Protein AF-Q2U3P1-F1 (afdb_monomer_lite)

Organism: Aspergillus oryzae (strain ATCC 42149 / RIB 40) (NCBI:txid510516)

Sequence (133 aa):
MEVVIKIRKGFIRVAVETGADIVPVVAFGENEIFDRVDVTSRSVLRIAARVWEWFVGHKVAFSIGRFNIFCPYRKPLNVVVGNPIPVTQQRWDPDEKYIDQLHQQYMRELERLWDSWKDTFGTDKSVKFEVVE

Radius of gyration: 18.71 Å; chains: 1; bounding box: 45×37×47 Å

InterPro domains:
  IPR007130 Diacylglycerol acyltransferase [PF03982] (3-130)

Foldseek 3Di:
DEDAQPPPLVVLVVCQQVQNWDKAKDKPCPPVFWDFDPCVPDPVSVVVQVVCCVVVVDGDTDTADPPRHPGTDPDDIDMDIGDTHGHHHDNDDDDPVSSVVVSVVSVVRNVVRCVVCVVPSPDPPPDDYHHDD

Secondary structure (DSSP, 8-state):
-EEE-TT--HHHHHHHHHTPPB--EEEETGGGTSEEP-TTT-HHHHHHHHHHHHHHSSPPPPEE-GGGSS---S---EEEE---B------SS--HHHHHHHHHHHHHHHHHHHHHHTTTTT--TT---EEE-

Structure (mmCIF, N/CA/C/O backbone):
data_AF-Q2U3P1-F1
#
_entry.id   AF-Q2U3P1-F1
#
loop_
_atom_site.group_PDB
_atom_site.id
_atom_site.type_symbol
_atom_site.label_atom_id
_atom_site.label_alt_id
_atom_site.label_comp_id
_atom_site.label_asym_id
_atom_site.label_entity_id
_atom_site.label_seq_id
_atom_site.pdbx_PDB_ins_code
_atom_site.Cartn_x
_atom_site.Cartn_y
_atom_site.Cartn_z
_atom_site.occupancy
_atom_site.B_iso_or_equiv
_atom_site.auth_seq_id
_atom_site.auth_comp_id
_atom_site.auth_asym_id
_atom_site.auth_atom_id
_atom_site.pdbx_PDB_model_num
ATOM 1 N N . MET A 1 1 ? 6.514 -9.058 -5.174 1.00 65.75 1 MET A N 1
ATOM 2 C CA . MET A 1 1 ? 5.856 -7.787 -4.828 1.00 65.75 1 MET A CA 1
ATOM 3 C C . MET A 1 1 ? 6.025 -7.621 -3.337 1.00 65.75 1 MET A C 1
ATOM 5 O O . MET A 1 1 ? 5.276 -8.191 -2.560 1.00 65.75 1 MET A O 1
ATOM 9 N N . GLU A 1 2 ? 7.062 -6.900 -2.943 1.00 68.31 2 GLU A N 1
ATOM 10 C CA . GLU A 1 2 ? 7.321 -6.624 -1.532 1.00 68.31 2 GLU A CA 1
ATOM 11 C C . GLU A 1 2 ? 6.574 -5.351 -1.147 1.00 68.31 2 GLU A C 1
ATOM 13 O O . GLU A 1 2 ? 6.729 -4.315 -1.799 1.00 68.31 2 GLU A O 1
ATOM 18 N N . VAL A 1 3 ? 5.739 -5.434 -0.113 1.00 74.38 3 VAL A N 1
ATOM 19 C CA . VAL A 1 3 ? 4.977 -4.292 0.392 1.00 74.38 3 VAL A CA 1
ATOM 20 C C . VAL A 1 3 ? 5.294 -4.119 1.869 1.00 74.38 3 VAL A C 1
ATOM 22 O O . VAL A 1 3 ? 5.014 -4.982 2.697 1.00 74.38 3 VAL A O 1
ATOM 25 N N . VAL A 1 4 ? 5.860 -2.964 2.211 1.00 77.56 4 VAL A N 1
ATOM 26 C CA . VAL A 1 4 ? 6.121 -2.588 3.604 1.00 77.56 4 VAL A CA 1
ATOM 27 C C . VAL A 1 4 ? 4.839 -2.016 4.194 1.00 77.56 4 VAL A C 1
ATOM 29 O O . VAL A 1 4 ? 4.590 -0.811 4.107 1.00 77.56 4 VAL A O 1
ATOM 32 N N . ILE A 1 5 ? 4.006 -2.884 4.761 1.00 82.81 5 ILE A N 1
ATOM 33 C CA . ILE A 1 5 ? 2.768 -2.470 5.429 1.00 82.81 5 ILE A CA 1
ATOM 34 C C . ILE A 1 5 ? 2.731 -2.830 6.909 1.00 82.81 5 ILE A C 1
ATOM 36 O O . ILE A 1 5 ? 2.129 -2.096 7.682 1.00 82.81 5 ILE A O 1
ATOM 40 N N . LYS A 1 6 ? 3.462 -3.863 7.342 1.00 81.94 6 LYS A N 1
ATOM 41 C CA . LYS A 1 6 ? 3.413 -4.380 8.717 1.00 81.94 6 LYS A CA 1
ATOM 42 C C . LYS A 1 6 ? 3.649 -3.300 9.783 1.00 81.94 6 LYS A C 1
ATOM 44 O O . LYS A 1 6 ? 2.954 -3.269 10.797 1.00 81.94 6 LYS A O 1
ATOM 49 N N . ILE A 1 7 ? 4.601 -2.401 9.527 1.00 82.62 7 ILE A N 1
ATOM 50 C CA . ILE A 1 7 ? 4.955 -1.286 10.420 1.00 82.62 7 ILE A CA 1
ATOM 51 C C . ILE A 1 7 ? 4.166 0.002 10.157 1.00 82.62 7 ILE A C 1
ATOM 53 O O . ILE A 1 7 ? 4.169 0.910 10.987 1.00 82.62 7 ILE A O 1
ATOM 57 N N . ARG A 1 8 ? 3.501 0.132 9.003 1.00 86.12 8 ARG A N 1
ATOM 58 C CA . ARG A 1 8 ? 2.939 1.408 8.536 1.00 86.12 8 ARG A CA 1
ATOM 59 C C . ARG A 1 8 ? 1.462 1.532 8.894 1.00 86.12 8 ARG A C 1
ATOM 61 O O . ARG A 1 8 ? 0.602 1.455 8.029 1.00 86.12 8 ARG A O 1
ATOM 68 N N . LYS A 1 9 ? 1.166 1.827 10.159 1.00 90.06 9 LYS A N 1
ATOM 69 C CA . LYS A 1 9 ? -0.218 1.971 10.663 1.00 90.06 9 LYS A CA 1
ATOM 70 C C . LYS A 1 9 ? -0.806 3.385 10.538 1.00 90.06 9 LYS A C 1
ATOM 72 O O . LYS A 1 9 ? -1.976 3.601 10.837 1.00 90.06 9 LYS A O 1
ATOM 77 N N . GLY A 1 10 ? -0.018 4.360 10.077 1.00 91.12 10 GLY A N 1
ATOM 78 C CA . GLY A 1 10 ? -0.417 5.774 10.052 1.00 91.12 10 GLY A CA 1
ATOM 79 C C . GLY A 1 10 ? -1.680 6.062 9.233 1.00 91.12 10 GLY A C 1
ATOM 80 O O . GLY A 1 10 ? -2.501 6.871 9.649 1.00 91.12 10 GLY A O 1
ATOM 81 N N . PHE A 1 11 ? -1.885 5.365 8.111 1.00 92.06 11 PHE A N 1
ATOM 82 C CA . PHE A 1 11 ? -3.094 5.549 7.297 1.00 92.06 11 PHE A CA 1
ATOM 83 C C . PHE A 1 11 ? -4.364 5.080 8.023 1.00 92.06 11 PHE A C 1
ATOM 85 O O . PHE A 1 11 ? -5.414 5.697 7.877 1.00 92.06 11 PHE A O 1
ATOM 92 N N . ILE A 1 12 ? -4.257 4.036 8.850 1.00 93.88 12 ILE A N 1
ATOM 93 C CA . ILE A 1 12 ? -5.369 3.540 9.670 1.00 93.88 12 ILE A CA 1
ATOM 94 C C . ILE A 1 12 ? -5.654 4.503 10.802 1.00 93.88 12 ILE A C 1
ATOM 96 O O . ILE A 1 12 ? -6.811 4.801 11.061 1.00 93.88 12 ILE A O 1
ATOM 100 N N . ARG A 1 13 ? -4.612 5.050 11.431 1.00 93.00 13 ARG A N 1
ATOM 101 C CA . ARG A 1 13 ? -4.785 6.092 12.443 1.00 93.00 13 ARG A CA 1
ATOM 102 C C . ARG A 1 13 ? -5.562 7.287 11.885 1.00 93.00 13 ARG A C 1
ATOM 104 O O . ARG A 1 13 ? -6.541 7.705 12.492 1.00 93.00 13 ARG A O 1
ATOM 111 N N . VAL A 1 14 ? -5.197 7.765 10.694 1.00 94.06 14 VAL A N 1
ATOM 112 C CA . VAL A 1 14 ? -5.930 8.848 10.016 1.00 94.06 14 VAL A CA 1
ATOM 113 C C . VAL A 1 14 ? -7.373 8.436 9.709 1.00 94.06 14 VAL A C 1
ATOM 115 O O . VAL A 1 14 ? -8.293 9.225 9.919 1.00 94.06 14 VAL A O 1
ATOM 118 N N . ALA A 1 15 ? -7.600 7.205 9.249 1.00 94.19 15 ALA A N 1
ATOM 119 C CA . ALA A 1 15 ? -8.944 6.687 8.997 1.00 94.19 15 ALA A CA 1
ATOM 120 C C . ALA A 1 15 ? -9.801 6.645 10.277 1.00 94.19 15 ALA A C 1
ATOM 122 O O . ALA A 1 15 ? -10.951 7.070 10.253 1.00 94.19 15 ALA A O 1
ATOM 123 N N . VAL A 1 16 ? -9.232 6.227 11.412 1.00 95.06 16 VAL A N 1
ATOM 124 C CA . VAL A 1 16 ? -9.903 6.202 12.724 1.00 95.06 16 VAL A CA 1
ATOM 125 C C . VAL A 1 16 ? -10.199 7.614 13.236 1.00 95.06 16 VAL A C 1
ATOM 127 O O . VAL A 1 16 ? -11.299 7.871 13.722 1.00 95.06 16 VAL A O 1
ATOM 130 N N . GLU A 1 17 ? -9.268 8.555 13.085 1.00 93.19 17 GLU A N 1
ATOM 131 C CA . GLU A 1 17 ? -9.469 9.955 13.488 1.00 93.19 17 GLU A CA 1
ATOM 132 C C . GLU A 1 17 ? -10.577 10.632 12.655 1.00 93.19 17 GLU A C 1
ATOM 134 O O . GLU A 1 17 ? -11.413 11.386 13.174 1.00 93.19 17 GLU A O 1
ATOM 139 N N . THR A 1 18 ? -10.627 10.329 11.356 1.00 93.00 18 THR A N 1
ATOM 140 C CA . THR A 1 18 ? -11.575 10.932 10.405 1.00 93.00 18 THR A CA 1
ATOM 141 C C . THR A 1 18 ? -12.914 10.199 10.309 1.00 93.00 18 THR A C 1
ATOM 143 O O . THR A 1 18 ? -13.913 10.836 9.978 1.00 93.00 18 THR A O 1
ATOM 146 N N . GLY A 1 19 ? -12.965 8.909 10.649 1.00 92.81 19 GLY A N 1
ATOM 147 C CA . GLY A 1 19 ? -14.128 8.039 10.447 1.00 92.81 19 GLY A CA 1
ATOM 148 C C . GLY A 1 19 ? -14.285 7.538 9.007 1.00 92.81 19 GLY A C 1
ATOM 149 O O . GLY A 1 19 ? -15.402 7.249 8.591 1.00 92.81 19 GLY A O 1
ATOM 150 N N . ALA A 1 20 ? -13.203 7.503 8.226 1.00 94.50 20 ALA A N 1
ATOM 151 C CA . ALA A 1 20 ? -13.235 7.032 6.845 1.00 94.50 20 ALA A CA 1
ATOM 152 C C . ALA A 1 20 ? -13.083 5.506 6.772 1.00 94.50 20 ALA A C 1
ATOM 154 O O . ALA A 1 20 ? -12.191 4.937 7.401 1.00 94.50 20 ALA A O 1
ATOM 155 N N . ASP A 1 21 ? -13.907 4.855 5.950 1.00 95.88 21 ASP A N 1
ATOM 156 C CA . ASP A 1 21 ? -13.796 3.417 5.702 1.00 95.88 21 ASP A CA 1
ATOM 157 C C . ASP A 1 21 ? -12.514 3.084 4.929 1.00 95.88 21 ASP A C 1
ATOM 159 O O . ASP A 1 21 ? -12.105 3.796 4.006 1.00 95.88 21 ASP A O 1
ATOM 163 N N . ILE A 1 22 ? -11.881 1.967 5.286 1.00 95.19 22 ILE A N 1
ATOM 164 C CA . ILE A 1 22 ? -10.624 1.530 4.673 1.00 95.19 22 ILE A CA 1
ATOM 165 C C . ILE A 1 22 ? -10.937 0.491 3.601 1.00 95.19 22 ILE A C 1
ATOM 167 O O . ILE A 1 22 ? -11.585 -0.513 3.879 1.00 95.19 22 ILE A O 1
ATOM 171 N N . VAL A 1 23 ? -10.435 0.681 2.381 1.00 95.88 23 VAL A N 1
ATOM 172 C CA . VAL A 1 23 ? -10.657 -0.261 1.275 1.00 95.88 23 VAL A CA 1
ATOM 173 C C . VAL A 1 23 ? -9.330 -0.917 0.873 1.00 95.88 23 VAL A C 1
ATOM 175 O O . VAL A 1 23 ? -8.411 -0.202 0.469 1.00 95.88 23 VAL A O 1
ATOM 178 N N . PRO A 1 24 ? -9.193 -2.253 0.966 1.00 93.75 24 PRO A N 1
ATOM 179 C CA . PRO A 1 24 ? -8.011 -2.963 0.493 1.00 93.75 24 PRO A CA 1
ATOM 180 C C . PRO A 1 24 ? -8.002 -3.015 -1.037 1.00 93.75 24 PRO A C 1
ATOM 182 O O . PRO A 1 24 ? -9.002 -3.364 -1.668 1.00 93.75 24 PRO A O 1
ATOM 185 N N . VAL A 1 25 ? -6.865 -2.665 -1.638 1.00 92.75 25 VAL A N 1
ATOM 186 C CA . VAL A 1 25 ? -6.689 -2.608 -3.096 1.00 92.75 25 VAL A CA 1
ATOM 187 C C . VAL A 1 25 ? -5.365 -3.258 -3.479 1.00 92.75 25 VAL A C 1
ATOM 189 O O . VAL A 1 25 ? -4.329 -2.964 -2.884 1.00 92.75 25 VAL A O 1
ATOM 192 N N . VAL A 1 26 ? -5.396 -4.118 -4.496 1.00 90.56 26 VAL A N 1
ATOM 193 C CA . VAL A 1 26 ? -4.209 -4.766 -5.070 1.00 90.56 26 VAL A CA 1
ATOM 194 C C . VAL A 1 26 ?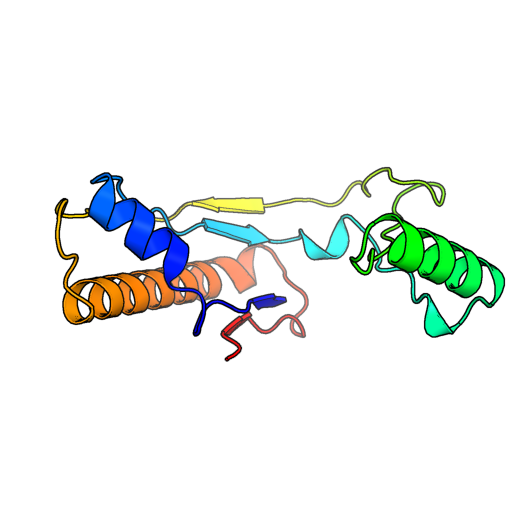 -4.118 -4.415 -6.549 1.00 90.56 26 VAL A C 1
ATOM 196 O O . VAL A 1 26 ? -5.072 -4.617 -7.298 1.00 90.56 26 VAL A O 1
ATOM 199 N N . ALA A 1 27 ? -2.963 -3.912 -6.981 1.00 89.12 27 ALA A N 1
ATOM 200 C CA . ALA A 1 27 ? -2.679 -3.625 -8.381 1.00 89.12 27 ALA A CA 1
ATOM 201 C C . ALA A 1 27 ? -1.679 -4.648 -8.946 1.00 89.12 27 ALA A C 1
ATOM 203 O O . ALA A 1 27 ? -0.500 -4.655 -8.595 1.00 89.12 27 ALA A O 1
ATOM 204 N N . PHE A 1 28 ? -2.147 -5.515 -9.840 1.00 87.62 28 PHE A N 1
ATOM 205 C CA . PHE A 1 28 ? -1.323 -6.494 -10.546 1.00 87.62 28 PHE A CA 1
ATOM 206 C C . PHE A 1 28 ? -0.725 -5.874 -11.813 1.00 87.62 28 PHE A C 1
ATOM 208 O O . PHE A 1 28 ? -1.434 -5.233 -12.590 1.00 87.62 28 PHE A O 1
ATOM 215 N N . GLY A 1 29 ? 0.574 -6.093 -12.035 1.00 82.38 29 GLY A N 1
ATOM 216 C CA . GLY A 1 29 ? 1.310 -5.570 -13.195 1.00 82.38 29 GLY A CA 1
ATOM 217 C C . GLY A 1 29 ? 1.991 -4.215 -12.972 1.00 82.38 29 GLY A C 1
ATOM 218 O O . GLY A 1 29 ? 2.705 -3.753 -13.857 1.00 82.38 29 GLY A O 1
ATOM 219 N N . GLU A 1 30 ? 1.851 -3.593 -11.792 1.00 83.50 30 GLU A N 1
ATOM 220 C CA . GLU A 1 30 ? 2.475 -2.291 -11.479 1.00 83.50 30 GLU A CA 1
ATOM 221 C C . GLU A 1 30 ? 4.000 -2.307 -11.687 1.00 83.50 30 GLU A C 1
ATOM 223 O O . GLU A 1 30 ? 4.564 -1.401 -12.302 1.00 83.50 30 GLU A O 1
ATOM 228 N N . ASN A 1 31 ? 4.663 -3.382 -11.250 1.00 82.06 31 ASN A N 1
ATOM 229 C CA . ASN A 1 31 ? 6.114 -3.544 -11.372 1.00 82.06 31 ASN A CA 1
ATOM 230 C C . ASN A 1 31 ? 6.607 -3.648 -12.826 1.00 82.06 31 ASN A C 1
ATOM 232 O O . ASN A 1 31 ? 7.795 -3.478 -13.065 1.00 82.06 31 ASN A O 1
ATOM 236 N N . GLU A 1 32 ? 5.727 -3.932 -13.791 1.00 82.44 32 GLU A N 1
ATOM 237 C CA . GLU A 1 32 ? 6.088 -4.052 -15.210 1.00 82.44 32 GLU A CA 1
ATOM 238 C C . GLU A 1 32 ? 5.931 -2.733 -15.982 1.00 82.44 32 GLU A C 1
ATOM 240 O O . GLU A 1 32 ? 6.297 -2.646 -17.156 1.00 82.44 32 GLU A O 1
ATOM 245 N N . ILE A 1 33 ? 5.355 -1.700 -15.357 1.00 86.75 33 ILE A N 1
ATOM 246 C CA . ILE A 1 33 ? 5.083 -0.414 -16.013 1.00 86.75 33 ILE A CA 1
ATOM 247 C C . ILE A 1 33 ? 6.375 0.384 -16.219 1.00 86.75 33 ILE A C 1
ATOM 249 O O . ILE A 1 33 ? 6.508 1.085 -17.229 1.00 86.75 33 ILE A O 1
ATOM 253 N N . PHE A 1 34 ? 7.319 0.259 -15.286 1.00 85.12 34 PHE A N 1
ATOM 254 C CA . PHE A 1 34 ? 8.607 0.939 -15.315 1.00 85.12 34 PHE A CA 1
ATOM 255 C C . PHE A 1 34 ? 9.733 0.038 -14.817 1.00 85.12 34 PHE A C 1
ATOM 257 O O . PHE A 1 34 ? 9.595 -0.640 -13.801 1.00 85.12 34 PHE A O 1
ATOM 264 N N . ASP A 1 35 ? 10.889 0.142 -15.462 1.00 81.81 35 ASP A N 1
ATOM 265 C CA . ASP A 1 35 ? 12.117 -0.484 -14.999 1.00 81.81 35 ASP A CA 1
ATOM 266 C C . ASP A 1 35 ? 12.830 0.444 -14.015 1.00 81.81 35 ASP A C 1
ATOM 268 O O . ASP A 1 35 ? 13.022 1.640 -14.271 1.00 81.81 35 ASP A O 1
ATOM 272 N N . ARG A 1 36 ? 13.271 -0.112 -12.884 1.00 76.44 36 ARG A N 1
ATOM 273 C CA . ARG A 1 36 ? 14.155 0.603 -11.962 1.00 76.44 36 ARG A CA 1
ATOM 274 C C . ARG A 1 36 ? 15.535 0.736 -12.591 1.00 76.44 36 ARG A C 1
ATOM 276 O O . ARG A 1 36 ? 16.174 -0.257 -12.932 1.00 76.44 36 ARG A O 1
ATOM 283 N N . VAL A 1 37 ? 16.017 1.967 -12.714 1.00 72.75 37 VAL A N 1
ATOM 284 C CA . VAL A 1 37 ? 17.370 2.226 -13.202 1.00 72.75 37 VAL A CA 1
ATOM 285 C C . VAL A 1 37 ? 18.345 1.979 -12.069 1.00 72.75 37 VAL A C 1
ATOM 287 O O . VAL A 1 37 ? 18.327 2.684 -11.059 1.00 72.75 37 VAL A O 1
ATOM 290 N N . ASP A 1 38 ? 19.239 1.014 -12.253 1.00 66.00 38 ASP A N 1
ATOM 291 C CA . ASP A 1 38 ? 20.303 0.783 -11.290 1.00 66.00 38 ASP A CA 1
ATOM 292 C C . ASP A 1 38 ? 21.364 1.893 -11.391 1.00 66.00 38 ASP A C 1
ATOM 294 O O . ASP A 1 38 ? 22.279 1.877 -12.226 1.00 66.00 38 ASP A O 1
ATOM 298 N N . VAL A 1 39 ? 21.218 2.891 -10.517 1.00 60.69 39 VAL A N 1
ATOM 299 C CA . VAL A 1 39 ? 22.116 4.049 -10.377 1.00 60.69 39 VAL A CA 1
ATOM 300 C C . VAL A 1 39 ? 23.543 3.604 -10.021 1.00 60.69 39 VAL A C 1
ATOM 302 O O . VAL A 1 39 ? 24.511 4.329 -10.265 1.00 60.69 39 VAL A O 1
ATOM 305 N N . THR A 1 40 ? 23.709 2.383 -9.504 1.00 56.03 40 THR A N 1
ATOM 306 C CA . THR A 1 40 ? 24.997 1.841 -9.060 1.00 56.03 40 THR A CA 1
ATOM 307 C C . THR A 1 40 ? 25.939 1.499 -10.214 1.00 56.03 40 THR A C 1
ATOM 309 O O . THR A 1 40 ? 27.148 1.426 -10.004 1.00 56.03 40 THR A O 1
ATOM 312 N N . SER A 1 41 ? 25.431 1.341 -11.437 1.00 57.53 41 SER A N 1
ATOM 313 C CA . SER A 1 41 ? 26.229 0.936 -12.606 1.00 57.53 41 SER A CA 1
ATOM 314 C C . SER A 1 41 ? 26.746 2.114 -13.448 1.00 57.53 41 SER A C 1
ATOM 316 O O . SER A 1 41 ? 27.751 1.985 -14.145 1.00 57.53 41 SER A O 1
ATOM 318 N N . ARG A 1 42 ? 26.102 3.290 -13.377 1.00 62.97 42 ARG A N 1
AT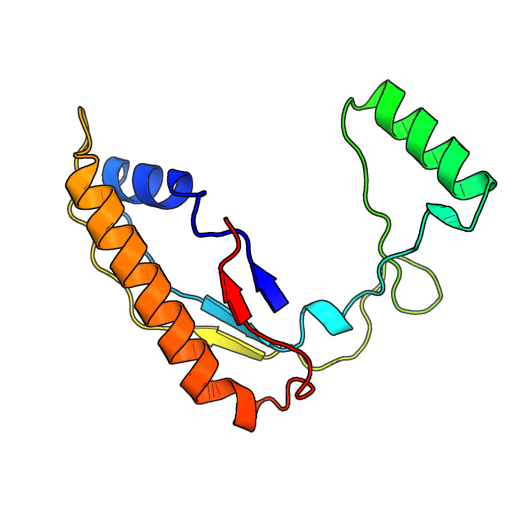OM 319 C CA . ARG A 1 42 ? 26.389 4.437 -14.259 1.00 62.97 42 ARG A CA 1
ATOM 320 C C . ARG A 1 42 ? 26.903 5.641 -13.475 1.00 62.97 42 ARG A C 1
ATOM 322 O O . ARG A 1 42 ? 26.144 6.329 -12.795 1.00 62.97 42 ARG A O 1
ATOM 329 N N . SER A 1 43 ? 28.192 5.949 -13.628 1.00 65.19 43 SER A N 1
ATOM 330 C CA . SER A 1 43 ? 28.869 7.033 -12.897 1.00 65.19 43 SER A CA 1
ATOM 331 C C . SER A 1 43 ? 28.200 8.404 -13.051 1.00 65.19 43 SER A C 1
ATOM 333 O O . SER A 1 43 ? 28.095 9.132 -12.070 1.00 65.19 43 SER A O 1
ATOM 335 N N . VAL A 1 44 ? 27.672 8.737 -14.233 1.00 70.94 44 VAL A N 1
ATOM 336 C CA . VAL A 1 44 ? 26.998 10.028 -14.483 1.00 70.94 44 VAL A CA 1
ATOM 337 C C . VAL A 1 44 ? 25.657 10.164 -13.752 1.00 70.94 44 VAL A C 1
ATOM 339 O O . VAL A 1 44 ? 25.385 11.205 -13.159 1.00 70.94 44 VAL A O 1
ATOM 342 N N . LEU A 1 45 ? 24.847 9.098 -13.713 1.00 71.44 45 LEU A N 1
ATOM 343 C CA . LEU A 1 45 ? 23.564 9.098 -13.000 1.00 71.44 45 LEU A CA 1
ATOM 344 C C . LEU A 1 45 ? 23.771 9.141 -11.488 1.00 71.44 45 LEU A C 1
ATOM 346 O O . LEU A 1 45 ? 22.999 9.778 -10.781 1.00 71.44 45 LEU A O 1
ATOM 350 N N . ARG A 1 46 ? 24.851 8.529 -10.993 1.00 70.38 46 ARG A N 1
ATOM 351 C CA . ARG A 1 46 ? 25.229 8.590 -9.578 1.00 70.38 46 ARG A CA 1
ATOM 352 C C . ARG A 1 46 ? 25.596 10.005 -9.132 1.00 70.38 46 ARG A C 1
ATOM 354 O O . ARG A 1 46 ? 25.226 10.409 -8.034 1.00 70.38 46 ARG A O 1
ATOM 361 N N . ILE A 1 47 ? 26.314 10.754 -9.973 1.00 76.00 47 ILE A N 1
ATOM 362 C CA . ILE A 1 47 ? 26.664 12.157 -9.702 1.00 76.00 47 ILE A CA 1
ATOM 363 C C . ILE A 1 47 ? 25.394 13.015 -9.706 1.00 76.00 47 ILE A C 1
ATOM 365 O O . ILE A 1 47 ? 25.171 13.755 -8.754 1.00 76.00 47 ILE A O 1
ATOM 369 N N . ALA A 1 48 ? 24.526 12.860 -10.711 1.00 75.31 48 ALA A N 1
ATOM 370 C CA . ALA A 1 48 ? 23.255 13.583 -10.779 1.00 75.31 48 ALA A CA 1
ATOM 371 C C . ALA A 1 48 ? 22.340 13.280 -9.576 1.00 75.31 48 ALA A C 1
ATOM 373 O O . ALA A 1 48 ? 21.801 14.202 -8.968 1.00 75.31 48 ALA A O 1
ATOM 374 N N . ALA A 1 49 ? 22.231 12.007 -9.179 1.00 74.81 49 ALA A N 1
ATOM 375 C CA . ALA A 1 49 ? 21.478 11.587 -8.000 1.00 74.81 49 ALA A CA 1
ATOM 376 C C . ALA A 1 49 ? 22.033 12.207 -6.708 1.00 74.81 49 ALA A C 1
ATOM 378 O O . ALA A 1 49 ? 21.256 12.675 -5.885 1.00 74.81 49 ALA A O 1
ATOM 379 N N . ARG A 1 50 ? 23.365 12.266 -6.548 1.00 75.44 50 ARG A N 1
ATOM 380 C CA . ARG A 1 50 ? 24.015 12.908 -5.391 1.00 75.44 50 ARG A CA 1
ATOM 381 C C . ARG A 1 50 ? 23.778 14.411 -5.336 1.00 75.44 50 ARG A C 1
ATOM 383 O O . ARG A 1 50 ? 23.554 14.941 -4.256 1.00 75.44 50 ARG A O 1
ATOM 390 N N . VAL A 1 51 ? 23.842 15.094 -6.477 1.00 82.19 51 VAL A N 1
ATOM 391 C CA . VAL A 1 51 ? 23.558 16.536 -6.547 1.00 82.19 51 VAL A CA 1
ATOM 392 C C . VAL A 1 51 ? 22.099 16.799 -6.178 1.00 82.19 51 VAL A C 1
ATOM 394 O O . VAL A 1 51 ? 21.825 17.703 -5.394 1.00 82.19 51 VAL A O 1
ATOM 397 N N . TRP A 1 52 ? 21.172 15.978 -6.678 1.00 79.00 52 TRP A N 1
ATOM 398 C CA . TRP A 1 52 ? 19.761 16.066 -6.309 1.00 79.00 52 TRP A CA 1
ATOM 399 C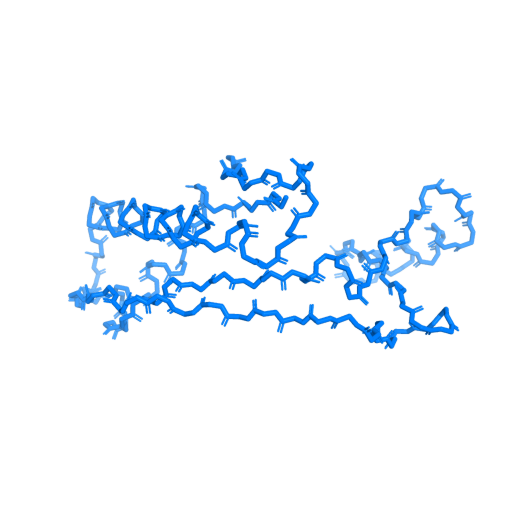 C . TRP A 1 52 ? 19.528 15.783 -4.821 1.00 79.00 52 TRP A C 1
ATOM 401 O O . TRP A 1 52 ? 18.841 16.549 -4.155 1.00 79.00 52 TRP A O 1
ATOM 411 N N . GLU A 1 53 ? 20.123 14.716 -4.284 1.00 81.81 53 GLU A N 1
ATOM 412 C CA . GLU A 1 53 ? 20.034 14.365 -2.863 1.00 81.81 53 GLU A CA 1
ATOM 413 C C . GLU A 1 53 ? 20.583 15.489 -1.977 1.00 81.81 53 GLU A C 1
ATOM 415 O O . GLU A 1 53 ? 19.978 15.807 -0.961 1.00 81.81 53 GLU A O 1
ATOM 420 N N . TRP A 1 54 ? 21.674 16.144 -2.382 1.00 80.69 54 TRP A N 1
ATOM 421 C CA . TRP A 1 54 ? 22.223 17.292 -1.659 1.00 80.69 54 TRP A CA 1
ATOM 422 C C . TRP A 1 54 ? 21.287 18.510 -1.679 1.00 80.69 54 TRP A C 1
ATOM 424 O O . TRP A 1 54 ? 21.144 19.181 -0.661 1.00 80.69 54 TRP A O 1
ATOM 434 N N . PHE A 1 55 ? 20.618 18.776 -2.805 1.00 83.44 55 PHE A N 1
ATOM 435 C CA . PHE A 1 55 ? 19.677 19.896 -2.929 1.00 83.44 55 PHE A CA 1
ATOM 436 C C . PHE A 1 55 ? 18.324 19.648 -2.245 1.00 83.44 55 PHE A C 1
ATOM 438 O O . PHE A 1 55 ? 17.763 20.562 -1.649 1.00 83.44 55 PHE A O 1
ATOM 445 N N . VAL A 1 56 ? 17.777 18.436 -2.360 1.00 82.25 56 VAL A N 1
ATOM 446 C CA . VAL A 1 56 ? 16.402 18.094 -1.943 1.00 82.25 56 VAL A CA 1
ATOM 447 C C . VAL A 1 56 ? 16.369 17.350 -0.601 1.00 82.25 56 VAL A C 1
ATOM 449 O O . VAL A 1 56 ? 15.326 17.258 0.042 1.00 82.25 56 VAL A O 1
ATOM 452 N N . GLY A 1 57 ? 17.501 16.810 -0.152 1.00 78.56 57 GLY A N 1
ATOM 453 C CA . GLY A 1 57 ? 17.615 16.051 1.096 1.00 78.56 57 GLY A CA 1
ATOM 454 C C . GLY A 1 57 ? 17.014 14.642 1.041 1.00 78.56 57 GLY A C 1
ATOM 455 O O . GLY A 1 57 ? 16.927 13.986 2.073 1.00 78.56 57 GLY A O 1
ATOM 456 N N . HIS A 1 58 ? 16.580 14.171 -0.134 1.00 73.31 58 HIS A N 1
ATOM 457 C CA . HIS A 1 58 ? 15.990 12.843 -0.331 1.00 73.31 58 HIS A CA 1
ATOM 458 C C . HIS A 1 58 ? 16.579 12.131 -1.553 1.00 73.31 58 HIS A C 1
ATOM 460 O O . HIS A 1 58 ? 16.811 12.735 -2.603 1.00 73.31 58 HIS A O 1
ATOM 466 N N . LYS A 1 59 ? 16.765 10.812 -1.427 1.00 68.12 59 LYS A N 1
ATOM 467 C CA . LYS A 1 59 ? 17.195 9.939 -2.526 1.00 68.12 59 LYS A CA 1
ATOM 468 C C . LYS A 1 59 ? 16.066 9.759 -3.533 1.00 68.12 59 LYS A C 1
ATOM 470 O O . LYS A 1 59 ? 14.972 9.336 -3.169 1.00 68.12 59 LYS A O 1
ATOM 475 N N . VAL A 1 60 ? 16.355 10.015 -4.806 1.00 67.44 60 VAL A N 1
ATOM 476 C CA . VAL A 1 60 ? 15.428 9.743 -5.910 1.00 67.44 60 VAL A CA 1
ATOM 477 C C . VAL A 1 60 ? 15.781 8.417 -6.563 1.00 67.44 60 VAL A C 1
ATOM 479 O O . VAL A 1 60 ? 16.913 8.202 -6.997 1.00 67.44 60 VAL A O 1
ATOM 482 N N . ALA A 1 61 ? 14.791 7.532 -6.645 1.00 68.94 61 ALA A N 1
ATOM 483 C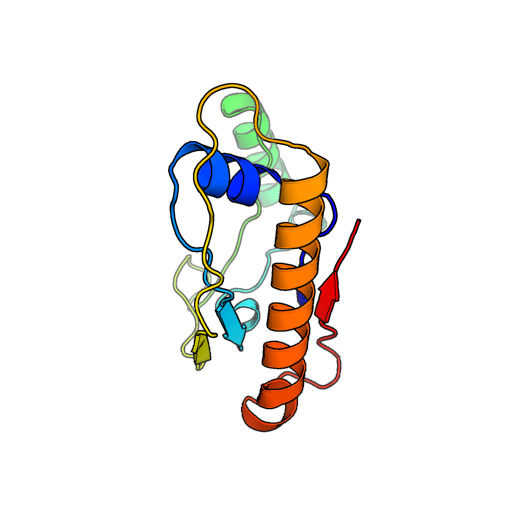 CA . ALA A 1 61 ? 14.853 6.370 -7.513 1.00 68.94 61 ALA A CA 1
ATOM 484 C C . ALA A 1 61 ? 14.482 6.806 -8.935 1.00 68.94 61 ALA A C 1
ATOM 486 O O . ALA A 1 61 ? 13.402 7.351 -9.160 1.00 68.94 61 ALA A O 1
ATOM 487 N N . PHE A 1 62 ? 15.382 6.578 -9.888 1.00 71.19 62 PHE A N 1
ATOM 488 C CA . PHE A 1 62 ? 15.097 6.818 -11.297 1.00 71.19 62 PHE A CA 1
ATOM 489 C C . PHE A 1 62 ? 14.418 5.585 -11.883 1.00 71.19 62 PHE A C 1
ATOM 491 O O . PHE A 1 62 ? 14.945 4.476 -11.793 1.00 71.19 62 PHE A O 1
ATOM 498 N N . SER A 1 63 ? 13.265 5.797 -12.504 1.00 78.75 63 SER A N 1
ATOM 499 C CA . SER A 1 63 ? 12.521 4.764 -13.215 1.00 78.75 63 SER A CA 1
ATOM 500 C C . SER A 1 63 ? 12.415 5.161 -14.681 1.00 78.75 63 SER A C 1
ATOM 502 O O . SER A 1 63 ? 12.147 6.321 -14.997 1.00 78.75 63 SER A O 1
ATOM 504 N N . ILE A 1 64 ? 12.659 4.216 -15.579 1.00 82.31 64 ILE A N 1
ATOM 505 C CA . ILE A 1 64 ? 12.594 4.417 -17.026 1.00 82.31 64 ILE A CA 1
ATOM 506 C C . ILE A 1 64 ? 11.525 3.489 -17.594 1.00 82.31 64 ILE A C 1
ATOM 508 O O . ILE A 1 64 ? 11.327 2.386 -17.098 1.00 82.31 64 ILE A O 1
ATOM 512 N N . GLY A 1 65 ? 10.822 3.937 -18.631 1.00 83.38 65 GLY A N 1
ATOM 513 C CA . GLY A 1 65 ? 9.937 3.069 -19.397 1.00 83.38 65 GLY A CA 1
ATOM 514 C C . GLY A 1 65 ? 10.221 3.165 -20.892 1.00 83.38 65 GLY A C 1
ATOM 515 O O . GLY A 1 65 ? 11.365 3.091 -21.347 1.00 83.38 65 GLY A O 1
ATOM 516 N N . ARG A 1 66 ? 9.173 3.343 -21.695 1.00 83.12 66 ARG A N 1
ATOM 517 C CA . ARG A 1 66 ? 9.276 3.396 -23.153 1.00 83.12 66 ARG A CA 1
ATOM 518 C C . ARG A 1 66 ? 10.249 4.494 -23.611 1.00 83.12 66 ARG A C 1
ATOM 520 O O . ARG A 1 66 ? 10.226 5.605 -23.097 1.00 83.12 66 ARG A O 1
ATOM 527 N N . PHE A 1 67 ? 11.052 4.185 -24.634 1.00 81.12 67 PHE A N 1
ATOM 528 C CA . PHE A 1 67 ? 12.013 5.096 -25.280 1.00 81.12 67 PHE A CA 1
ATOM 529 C C . PHE A 1 67 ? 13.105 5.663 -24.357 1.00 81.12 67 PHE A C 1
ATOM 531 O O . PHE A 1 67 ? 13.676 6.704 -24.666 1.00 81.12 67 PHE A O 1
ATOM 538 N N . ASN A 1 68 ? 13.419 5.000 -23.241 1.00 77.69 68 ASN A N 1
ATOM 539 C CA . ASN A 1 68 ? 14.354 5.508 -22.231 1.00 77.69 68 ASN A CA 1
ATOM 540 C C . ASN A 1 68 ? 13.932 6.837 -21.568 1.00 77.69 68 ASN A C 1
ATOM 542 O O . ASN A 1 68 ? 14.770 7.549 -21.016 1.00 77.69 68 ASN A O 1
ATOM 546 N N . ILE A 1 69 ? 12.638 7.166 -21.601 1.00 81.50 69 ILE A N 1
ATOM 547 C CA . ILE A 1 69 ? 12.064 8.345 -20.940 1.00 81.50 69 ILE A CA 1
ATOM 548 C C . ILE A 1 69 ? 11.080 7.918 -19.845 1.00 81.50 69 ILE A C 1
ATOM 550 O O . ILE A 1 69 ? 10.740 6.738 -19.716 1.00 81.50 69 ILE A O 1
ATOM 554 N N . PHE A 1 70 ? 10.596 8.883 -19.060 1.00 81.56 70 PHE A N 1
ATOM 555 C CA . PHE A 1 70 ? 9.559 8.676 -18.043 1.00 81.56 70 PHE A CA 1
ATOM 556 C C . PHE A 1 70 ? 8.171 8.494 -18.692 1.00 81.56 70 PHE A C 1
ATOM 558 O O . PHE A 1 70 ? 7.253 9.287 -18.508 1.00 81.56 70 PHE A O 1
ATOM 565 N N . CYS A 1 71 ? 8.041 7.467 -19.534 1.00 87.62 71 CYS A N 1
ATOM 566 C CA . CYS A 1 71 ? 6.815 7.086 -20.225 1.00 87.62 71 CYS A CA 1
ATOM 567 C C . CYS A 1 71 ? 6.525 5.606 -19.934 1.00 87.62 71 CYS A C 1
ATOM 569 O O . CYS A 1 71 ? 7.395 4.781 -20.193 1.00 87.62 71 CYS A O 1
ATOM 571 N N . PRO A 1 72 ? 5.341 5.237 -19.425 1.00 87.75 72 PRO A N 1
ATOM 572 C CA . PRO A 1 72 ? 5.049 3.860 -19.028 1.00 87.75 72 PRO A CA 1
ATOM 573 C C . PRO A 1 72 ? 5.060 2.879 -20.212 1.00 87.75 72 PRO A C 1
ATOM 575 O O . PRO A 1 72 ? 4.684 3.219 -21.344 1.00 87.75 72 PRO A O 1
ATOM 578 N N . TYR A 1 73 ? 5.449 1.628 -19.958 1.00 87.38 73 TYR A N 1
ATOM 579 C CA . TYR A 1 73 ? 5.276 0.553 -20.936 1.00 87.38 73 TYR A CA 1
ATOM 580 C C . TYR A 1 73 ? 3.787 0.247 -21.178 1.00 87.38 73 TYR A C 1
ATOM 582 O O . TYR A 1 73 ? 2.932 0.467 -20.325 1.00 87.38 73 TYR A O 1
ATOM 590 N N . ARG A 1 74 ? 3.449 -0.281 -22.369 1.00 87.38 74 ARG A N 1
ATOM 591 C CA . ARG A 1 74 ? 2.086 -0.781 -22.659 1.00 87.38 74 ARG A CA 1
ATOM 592 C C . ARG A 1 74 ? 1.950 -2.189 -22.086 1.00 87.38 74 ARG A C 1
ATOM 594 O O . ARG A 1 74 ? 2.021 -3.165 -22.827 1.00 87.38 74 ARG A O 1
ATOM 601 N N . LYS A 1 75 ? 1.818 -2.263 -20.768 1.00 85.75 75 LYS A N 1
ATOM 602 C CA . LYS A 1 75 ? 1.565 -3.490 -20.018 1.00 85.75 75 LYS A CA 1
ATOM 603 C C . LYS A 1 75 ? 0.185 -3.403 -19.365 1.00 85.75 75 LYS A C 1
ATOM 605 O O . LYS A 1 75 ? -0.234 -2.297 -19.020 1.00 85.75 75 LYS A O 1
ATOM 610 N N . PRO A 1 76 ? -0.550 -4.520 -19.262 1.00 86.31 76 PRO A N 1
ATOM 611 C CA . PRO A 1 76 ? -1.831 -4.523 -18.572 1.00 86.31 76 PRO A CA 1
ATOM 612 C C . PRO A 1 76 ? -1.620 -4.229 -17.080 1.00 86.31 76 PRO A C 1
ATOM 614 O O . PRO A 1 76 ? -0.747 -4.818 -16.449 1.00 86.31 76 PRO A O 1
ATOM 617 N N . LEU A 1 77 ? -2.430 -3.323 -16.535 1.00 88.31 77 LEU A N 1
ATOM 618 C CA . LEU A 1 77 ? -2.515 -3.030 -15.106 1.00 88.31 77 LEU A CA 1
ATOM 619 C C . LEU A 1 77 ? -3.915 -3.424 -14.643 1.00 88.31 77 LEU A C 1
ATOM 621 O O . LEU A 1 77 ? -4.896 -2.812 -15.066 1.00 88.31 77 LEU A O 1
ATOM 625 N N . ASN A 1 78 ? -4.005 -4.441 -13.793 1.00 90.25 78 ASN A N 1
ATOM 626 C CA . ASN A 1 78 ? -5.279 -4.935 -13.282 1.00 90.25 78 ASN A CA 1
ATOM 627 C C . ASN A 1 78 ? -5.417 -4.529 -11.818 1.00 90.25 78 ASN A C 1
ATOM 629 O O . ASN A 1 78 ? -4.637 -4.968 -10.976 1.00 90.25 78 ASN A O 1
ATOM 633 N N . VAL A 1 79 ? -6.399 -3.683 -11.513 1.00 92.62 79 VAL A N 1
ATOM 634 C CA . VAL A 1 79 ? -6.654 -3.206 -10.149 1.00 92.62 79 VAL A CA 1
ATOM 635 C C . VAL A 1 79 ? -7.849 -3.954 -9.579 1.00 92.62 79 VAL A C 1
ATOM 637 O O . VAL A 1 79 ? -8.954 -3.867 -10.111 1.00 92.62 79 VAL A O 1
ATOM 640 N N . VAL A 1 80 ? -7.622 -4.682 -8.491 1.00 92.56 80 VAL A N 1
ATOM 641 C CA . VAL A 1 80 ? -8.653 -5.393 -7.740 1.00 92.56 80 VAL A CA 1
ATOM 642 C C . VAL A 1 80 ? -8.969 -4.601 -6.483 1.00 92.56 80 VAL A C 1
ATOM 644 O O . VAL A 1 80 ? -8.090 -4.336 -5.663 1.00 92.56 80 VAL A O 1
ATOM 647 N N . VAL A 1 81 ? -10.240 -4.247 -6.332 1.00 95.12 81 VAL A N 1
ATOM 648 C CA . VAL A 1 81 ? -10.762 -3.520 -5.174 1.00 95.12 81 VAL A CA 1
ATOM 649 C C . VAL A 1 81 ? -11.545 -4.498 -4.307 1.00 95.12 81 VAL A C 1
ATOM 651 O O . VAL A 1 81 ? -12.418 -5.210 -4.806 1.00 95.12 81 VAL A O 1
ATOM 654 N N . GLY A 1 82 ? -11.203 -4.567 -3.023 1.00 93.56 82 GLY A N 1
ATOM 655 C CA . GLY A 1 82 ? -11.898 -5.401 -2.051 1.00 93.56 82 GLY A CA 1
ATOM 656 C C . GLY A 1 82 ? -13.089 -4.717 -1.395 1.00 93.56 82 GLY A C 1
ATOM 657 O O . GLY A 1 82 ? -13.511 -3.624 -1.770 1.00 93.56 82 GLY A O 1
ATOM 658 N N . ASN A 1 83 ? -13.624 -5.387 -0.377 1.00 94.38 83 ASN A N 1
ATOM 659 C CA . ASN A 1 83 ? -14.747 -4.870 0.394 1.00 94.38 83 ASN A CA 1
ATOM 660 C C . ASN A 1 83 ? -14.285 -3.766 1.361 1.00 94.38 83 ASN A C 1
ATOM 662 O O . ASN A 1 83 ? -13.216 -3.912 1.959 1.00 94.38 83 ASN A O 1
ATOM 666 N N . PRO A 1 84 ? -15.089 -2.708 1.570 1.00 95.06 84 PRO A N 1
ATOM 667 C CA . PRO A 1 84 ? -14.802 -1.700 2.583 1.00 95.06 84 PRO A CA 1
ATOM 668 C C . PRO A 1 84 ? -14.773 -2.315 3.985 1.00 95.06 84 PRO A C 1
ATOM 670 O O . PRO A 1 84 ? -15.645 -3.108 4.347 1.00 95.06 84 PRO A O 1
ATOM 673 N N . ILE A 1 85 ? -13.781 -1.923 4.778 1.00 95.50 85 ILE A N 1
ATOM 674 C CA . ILE A 1 85 ? -13.675 -2.218 6.202 1.00 95.50 85 ILE A CA 1
ATOM 675 C C . ILE A 1 85 ? -14.249 -1.006 6.943 1.00 95.50 85 ILE A C 1
ATOM 677 O O . ILE A 1 85 ? -13.642 0.069 6.879 1.00 95.50 85 ILE A O 1
ATOM 681 N N . PRO A 1 86 ? -15.403 -1.156 7.615 1.00 95.12 86 PRO A N 1
ATOM 682 C CA . PRO A 1 86 ? -16.046 -0.049 8.301 1.00 95.12 86 PRO A CA 1
ATOM 683 C C . PRO A 1 86 ? -15.207 0.406 9.494 1.00 95.12 86 PRO A C 1
ATOM 685 O O . PRO A 1 86 ? -14.730 -0.422 10.278 1.00 95.12 86 PRO A O 1
ATOM 688 N N . VAL A 1 87 ? -15.051 1.720 9.646 1.00 94.88 87 VAL A N 1
ATOM 689 C CA . VAL A 1 87 ? -14.264 2.311 10.736 1.00 94.88 87 VAL A CA 1
ATOM 690 C C . VAL A 1 87 ? -15.152 3.126 11.668 1.00 94.88 87 VAL A C 1
ATOM 692 O O . VAL A 1 87 ? -15.883 4.021 11.255 1.00 94.88 87 VAL A O 1
ATOM 695 N N . THR A 1 88 ? -15.047 2.850 12.965 1.00 92.88 88 THR A N 1
ATOM 696 C CA . THR A 1 88 ? -15.685 3.655 14.006 1.00 92.88 88 THR A CA 1
ATOM 697 C C . THR A 1 88 ? -14.777 4.829 14.356 1.00 92.88 88 THR A C 1
ATOM 699 O O . THR A 1 88 ? -13.647 4.631 14.803 1.00 92.88 88 THR A O 1
ATOM 702 N N . GLN A 1 89 ? -15.276 6.054 14.182 1.00 92.44 89 GLN A N 1
ATOM 703 C CA . GLN A 1 89 ? -14.499 7.267 14.432 1.00 92.44 89 GLN A CA 1
ATOM 704 C C . GLN A 1 89 ? -14.102 7.426 15.911 1.00 92.44 89 GLN A C 1
ATOM 706 O O . GLN A 1 89 ? -14.953 7.349 16.799 1.00 92.44 89 GLN A O 1
ATOM 711 N N . GLN A 1 90 ? -12.831 7.755 16.167 1.00 90.31 90 GLN A N 1
ATOM 712 C CA . GLN A 1 90 ? -12.302 8.122 17.487 1.00 90.31 90 GLN A CA 1
ATOM 713 C C . GLN A 1 90 ? -11.452 9.399 17.367 1.00 90.31 90 GLN A C 1
ATOM 715 O O . GLN A 1 90 ? -10.351 9.372 16.831 1.00 90.31 90 GLN A O 1
ATOM 720 N N . ARG A 1 91 ? -11.975 10.546 17.830 1.00 75.75 91 ARG A N 1
ATOM 721 C CA . ARG A 1 91 ? -11.377 11.870 17.551 1.00 75.75 91 ARG A CA 1
ATOM 722 C C . ARG A 1 91 ? -10.170 12.255 18.409 1.00 75.75 91 ARG A C 1
ATOM 724 O O . ARG A 1 91 ? -9.317 12.979 17.911 1.00 75.75 91 ARG A O 1
ATOM 731 N N . TRP A 1 92 ? -10.140 11.882 19.689 1.00 75.12 92 TRP A N 1
ATOM 732 C CA . TRP A 1 92 ? -9.225 12.515 20.658 1.00 75.12 92 TRP A CA 1
ATOM 733 C C . TRP A 1 92 ? -8.078 11.634 21.126 1.00 75.12 92 TRP A C 1
ATOM 735 O O . TRP A 1 92 ? -6.968 12.132 21.275 1.00 75.12 92 TRP A O 1
ATOM 745 N N . ASP A 1 93 ? -8.336 10.350 21.330 1.00 82.06 93 ASP A N 1
ATOM 746 C CA . ASP A 1 93 ? -7.322 9.379 21.725 1.00 82.06 93 ASP A CA 1
ATOM 747 C C . ASP A 1 93 ? -7.672 8.051 21.048 1.00 82.06 93 ASP A C 1
ATOM 749 O O . ASP A 1 93 ? -8.481 7.287 21.583 1.00 82.06 93 ASP A O 1
ATOM 753 N N . PRO A 1 94 ? -7.225 7.842 19.796 1.00 82.19 94 PRO A N 1
ATOM 754 C CA . PRO A 1 94 ? -7.542 6.624 19.077 1.00 82.19 94 PRO A CA 1
ATOM 755 C C . PRO A 1 94 ? -6.848 5.437 19.755 1.00 82.19 94 PRO A C 1
ATOM 757 O O . PRO A 1 94 ? -5.632 5.433 19.938 1.00 82.19 94 PRO A O 1
ATOM 760 N N . ASP A 1 95 ? -7.629 4.423 20.123 1.00 90.88 95 ASP A N 1
ATOM 761 C CA . ASP A 1 95 ? -7.135 3.227 20.800 1.00 90.88 95 ASP A CA 1
ATOM 762 C C . ASP A 1 95 ? -6.188 2.444 19.878 1.00 90.88 95 ASP A C 1
ATOM 764 O O . ASP A 1 95 ? -6.594 1.906 18.843 1.00 90.88 95 ASP A O 1
ATOM 768 N N . GLU A 1 96 ? -4.922 2.331 20.282 1.00 91.56 96 GLU A N 1
ATOM 769 C CA . GLU A 1 96 ? -3.897 1.558 19.571 1.00 91.56 96 GLU A CA 1
ATOM 770 C C . GLU A 1 96 ? -4.319 0.095 19.361 1.00 91.56 96 GLU A C 1
ATOM 772 O O . GLU A 1 96 ? -4.027 -0.494 18.320 1.00 91.56 96 GLU A O 1
ATOM 777 N N . LYS A 1 97 ? -5.084 -0.501 20.289 1.00 92.81 97 LYS A N 1
ATOM 778 C CA . LYS A 1 97 ? -5.599 -1.869 20.101 1.00 92.81 97 LYS A CA 1
ATOM 779 C C . LYS A 1 97 ? -6.599 -1.942 18.955 1.00 92.81 97 LYS A C 1
ATOM 781 O O . LYS A 1 97 ? -6.611 -2.929 18.221 1.00 92.81 97 LYS A O 1
ATOM 786 N N . TYR A 1 98 ? -7.433 -0.919 18.804 1.00 92.88 98 TYR A N 1
ATOM 787 C CA . TYR A 1 98 ? -8.404 -0.844 17.719 1.00 92.88 98 TYR A CA 1
ATOM 788 C C . TYR A 1 98 ? -7.712 -0.617 16.370 1.00 92.88 98 TYR A C 1
ATOM 790 O O . TYR A 1 98 ? -8.030 -1.302 15.395 1.00 92.88 98 TYR A O 1
ATOM 798 N N . ILE A 1 99 ? -6.703 0.262 16.330 1.00 93.38 99 ILE A N 1
ATOM 799 C CA . ILE A 1 99 ? -5.845 0.460 15.151 1.00 93.38 99 ILE A CA 1
ATOM 800 C C . ILE A 1 99 ? -5.193 -0.866 14.743 1.00 93.38 99 ILE A C 1
ATOM 802 O O . ILE A 1 99 ? -5.232 -1.232 13.568 1.00 93.38 99 ILE A O 1
ATOM 806 N N . ASP A 1 100 ? -4.649 -1.619 15.699 1.00 93.75 100 ASP A N 1
ATOM 807 C CA . ASP A 1 100 ? -4.009 -2.909 15.436 1.00 93.75 100 ASP A CA 1
ATOM 808 C C . ASP A 1 100 ? -4.979 -3.962 14.910 1.00 93.75 100 ASP A C 1
ATOM 810 O O . ASP A 1 100 ? -4.648 -4.698 13.977 1.00 93.75 100 ASP A O 1
ATOM 814 N N . GLN A 1 101 ? -6.193 -4.015 15.456 1.00 94.56 101 GLN A N 1
ATOM 815 C CA . GLN A 1 101 ? -7.242 -4.909 14.970 1.00 94.56 101 GLN A CA 1
ATOM 816 C C . GLN A 1 101 ? -7.635 -4.591 13.524 1.00 94.56 101 GLN A C 1
ATOM 818 O O . GLN A 1 101 ? -7.671 -5.501 12.689 1.00 94.56 101 GLN A O 1
ATOM 823 N N . LEU A 1 102 ? -7.874 -3.312 13.212 1.00 94.56 102 LEU A N 1
ATOM 824 C CA . LEU A 1 102 ? -8.179 -2.859 11.853 1.00 94.56 102 LEU A CA 1
ATOM 825 C C . LEU A 1 102 ? -7.015 -3.131 10.899 1.00 94.56 102 LEU A C 1
ATOM 827 O O . LEU A 1 102 ? -7.229 -3.599 9.783 1.00 94.56 102 LEU A O 1
ATOM 831 N N . HIS A 1 103 ? -5.779 -2.910 11.346 1.00 94.31 103 HIS A N 1
ATOM 832 C CA . HIS A 1 103 ? -4.583 -3.186 10.558 1.00 94.31 103 HIS A CA 1
ATOM 833 C C . HIS A 1 103 ? -4.446 -4.664 10.213 1.00 94.31 103 HIS A C 1
ATOM 835 O O . HIS A 1 103 ? -4.206 -5.021 9.061 1.00 94.31 103 HIS A O 1
ATOM 841 N N . GLN A 1 104 ? -4.662 -5.546 11.187 1.00 93.38 104 GLN A N 1
ATOM 842 C CA . GLN A 1 104 ? -4.668 -6.982 10.939 1.00 93.38 104 GLN A CA 1
ATOM 843 C C . GLN A 1 104 ? -5.805 -7.400 10.005 1.00 93.38 104 GLN A C 1
ATOM 845 O O . GLN A 1 104 ? -5.603 -8.263 9.155 1.00 93.38 104 GLN A O 1
ATOM 850 N N . GLN A 1 105 ? -6.991 -6.800 10.134 1.00 94.38 105 GLN A N 1
ATOM 851 C CA . GLN A 1 105 ? -8.101 -7.065 9.220 1.00 94.38 105 GLN A CA 1
ATOM 852 C C . GLN A 1 105 ? -7.774 -6.624 7.793 1.00 94.38 105 GLN A C 1
ATOM 854 O O . GLN A 1 105 ? -7.997 -7.391 6.860 1.00 94.38 105 GLN A O 1
ATOM 859 N N . TYR A 1 106 ? -7.184 -5.442 7.635 1.00 93.75 106 TYR A N 1
ATOM 860 C CA . TYR A 1 106 ? -6.724 -4.938 6.349 1.00 93.75 106 TYR A CA 1
ATOM 861 C C . TYR A 1 106 ? -5.700 -5.876 5.702 1.00 93.75 106 TYR A C 1
ATOM 863 O O . TYR A 1 106 ? -5.860 -6.240 4.539 1.00 93.75 106 TYR A O 1
ATOM 871 N N . MET A 1 107 ? -4.685 -6.319 6.455 1.00 91.75 107 MET A N 1
ATOM 872 C CA . MET A 1 107 ? -3.671 -7.251 5.945 1.00 91.75 107 MET A CA 1
ATOM 873 C C . MET A 1 107 ? -4.289 -8.581 5.502 1.00 91.75 107 MET A C 1
ATOM 875 O O . MET A 1 107 ? -3.985 -9.047 4.407 1.00 91.75 107 MET A O 1
ATOM 879 N N . ARG A 1 108 ? -5.209 -9.153 6.293 1.00 92.56 108 ARG A N 1
ATOM 880 C CA . ARG A 1 108 ? -5.911 -10.396 5.926 1.00 92.56 108 ARG A CA 1
ATOM 881 C C . ARG A 1 108 ? -6.733 -10.249 4.649 1.00 92.56 108 ARG A C 1
ATOM 883 O O . ARG A 1 108 ? -6.725 -11.148 3.814 1.00 92.56 108 ARG A O 1
ATOM 890 N N . GLU A 1 109 ? -7.448 -9.137 4.482 1.00 92.81 109 GLU A N 1
ATOM 891 C CA . GLU A 1 109 ? -8.201 -8.896 3.248 1.00 92.81 109 GLU A CA 1
ATOM 892 C C . GLU A 1 109 ? -7.272 -8.702 2.048 1.00 92.81 109 GLU A C 1
ATOM 894 O O . GLU A 1 109 ? -7.567 -9.197 0.963 1.00 92.81 109 GLU A O 1
ATOM 899 N N . LEU A 1 110 ? -6.130 -8.039 2.233 1.00 91.44 110 LEU A N 1
ATOM 900 C CA . LEU A 1 110 ? -5.140 -7.849 1.178 1.00 91.44 110 LEU A CA 1
ATOM 901 C C . LEU A 1 110 ? -4.518 -9.184 0.732 1.00 91.44 110 LEU A C 1
ATOM 903 O O . LEU A 1 110 ? -4.433 -9.444 -0.468 1.00 91.44 110 LEU A O 1
ATOM 907 N N . GLU A 1 111 ? -4.166 -10.056 1.681 1.00 89.88 111 GLU A N 1
ATOM 908 C CA . GLU A 1 111 ? -3.710 -11.429 1.413 1.00 89.88 111 GLU A CA 1
ATOM 909 C C . GLU A 1 111 ? -4.790 -12.248 0.697 1.00 89.88 111 GLU A C 1
ATOM 911 O O . GLU A 1 111 ? -4.510 -12.900 -0.308 1.00 89.88 111 GLU A O 1
ATOM 916 N N . ARG A 1 112 ? -6.050 -12.150 1.142 1.00 91.88 112 ARG A N 1
ATOM 917 C CA . ARG A 1 112 ? -7.184 -12.818 0.490 1.00 91.88 112 ARG A CA 1
ATOM 918 C C . ARG A 1 112 ? -7.358 -12.363 -0.959 1.00 91.88 112 ARG A C 1
ATOM 920 O O . ARG A 1 112 ? -7.573 -13.202 -1.837 1.00 91.88 112 ARG A O 1
ATOM 927 N N . LEU A 1 113 ? -7.287 -11.055 -1.222 1.00 91.44 113 LEU A N 1
ATOM 928 C CA . LEU A 1 113 ? -7.359 -10.504 -2.579 1.00 91.44 113 LEU A CA 1
ATOM 929 C C . LEU A 1 113 ? -6.192 -10.993 -3.434 1.00 91.44 113 LEU A C 1
ATOM 931 O O . LEU A 1 113 ? -6.402 -11.394 -4.576 1.00 91.44 113 LEU A O 1
ATOM 935 N N . TRP A 1 114 ? -4.980 -10.994 -2.881 1.00 88.06 114 TRP A N 1
ATOM 936 C CA . TRP A 1 114 ? -3.808 -11.506 -3.575 1.00 88.06 114 TRP A CA 1
ATOM 937 C C . TRP 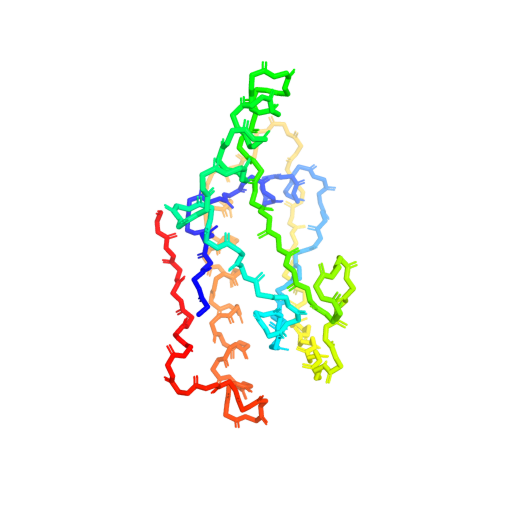A 1 114 ? -3.992 -12.973 -3.973 1.00 88.06 114 TRP A C 1
ATOM 939 O O . TRP A 1 114 ? -3.901 -13.311 -5.152 1.00 88.06 114 TRP A O 1
ATOM 949 N N . ASP A 1 115 ? -4.329 -13.835 -3.015 1.00 88.81 115 ASP A N 1
ATOM 950 C CA . ASP A 1 115 ? -4.479 -15.269 -3.251 1.00 88.81 115 ASP A CA 1
ATOM 951 C C . ASP A 1 115 ? -5.606 -15.610 -4.223 1.00 88.81 115 ASP A C 1
ATOM 953 O O . ASP A 1 115 ? -5.478 -16.562 -4.989 1.00 88.81 115 ASP A O 1
ATOM 957 N N . SER A 1 116 ? -6.675 -14.812 -4.240 1.00 90.81 116 SER A N 1
ATOM 958 C CA . SER A 1 116 ? -7.812 -15.027 -5.141 1.00 90.81 116 SER A CA 1
ATOM 959 C C . SER A 1 116 ? -7.500 -14.689 -6.602 1.00 90.81 116 SER A C 1
ATOM 961 O O . SER A 1 116 ? -8.145 -15.220 -7.504 1.00 90.81 116 SER A O 1
ATOM 963 N N . TRP A 1 117 ? -6.547 -13.785 -6.851 1.00 88.94 117 TRP A N 1
ATOM 964 C CA . TRP A 1 117 ? -6.347 -13.183 -8.174 1.00 88.94 117 TRP A CA 1
ATOM 965 C C . TRP A 1 117 ? -4.942 -13.373 -8.762 1.00 88.94 117 TRP A C 1
ATOM 967 O O . TRP A 1 117 ? -4.765 -13.149 -9.963 1.00 88.94 117 TRP A O 1
ATOM 977 N N . LYS A 1 118 ? -3.966 -13.841 -7.971 1.00 84.50 118 LYS A N 1
ATOM 978 C CA . LYS A 1 118 ? -2.578 -14.087 -8.411 1.00 84.50 118 LYS A CA 1
ATOM 979 C C . LYS A 1 118 ? -2.472 -15.027 -9.615 1.00 84.50 118 LYS A C 1
ATOM 981 O O . LYS A 1 118 ? -1.665 -14.775 -10.508 1.00 84.50 118 LYS A O 1
ATOM 986 N N . ASP A 1 119 ? -3.302 -16.072 -9.661 1.00 84.31 119 ASP A N 1
ATOM 987 C CA . ASP A 1 119 ? -3.278 -17.071 -10.737 1.00 84.31 119 ASP A CA 1
ATOM 988 C C . ASP A 1 119 ? -3.970 -16.551 -12.007 1.00 84.31 119 ASP A C 1
ATOM 990 O O . ASP A 1 119 ? -3.561 -16.870 -13.121 1.00 84.31 119 ASP A O 1
ATOM 994 N N . THR A 1 120 ? -4.986 -15.697 -11.847 1.00 85.06 120 TH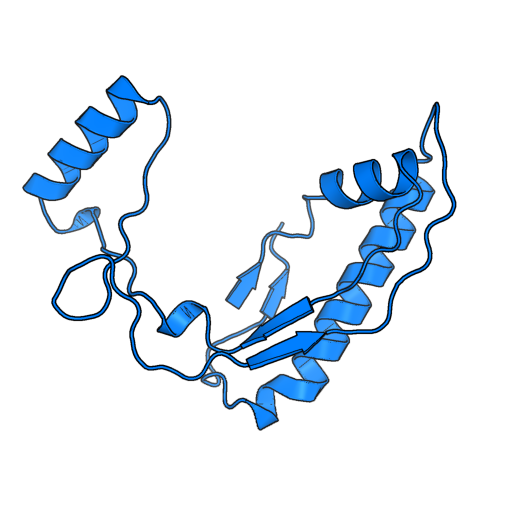R A N 1
ATOM 995 C CA . THR A 1 120 ? -5.775 -15.130 -12.950 1.00 85.06 120 THR A CA 1
ATOM 996 C C . THR A 1 120 ? -5.016 -14.041 -13.700 1.00 85.06 120 THR A C 1
ATOM 998 O O . THR A 1 120 ? -5.013 -14.024 -14.929 1.00 85.06 120 THR A O 1
ATOM 1001 N N . PHE A 1 121 ? -4.368 -13.121 -12.980 1.00 79.19 121 PHE A N 1
ATOM 1002 C CA . PHE A 1 121 ? -3.651 -12.001 -13.601 1.00 79.19 121 PHE A CA 1
ATOM 1003 C C . PHE A 1 121 ? -2.192 -12.310 -13.928 1.00 79.19 121 PHE A C 1
ATOM 1005 O O . PHE A 1 121 ? -1.472 -11.419 -14.373 1.00 79.19 121 PHE A O 1
ATOM 1012 N N . GLY A 1 122 ? -1.780 -13.573 -13.772 1.00 60.97 122 GLY A N 1
ATOM 1013 C CA . GLY A 1 122 ? -0.536 -14.078 -14.339 1.00 60.97 122 GLY A CA 1
ATOM 1014 C C . GLY A 1 122 ? 0.699 -13.342 -13.838 1.00 60.97 122 GLY A C 1
ATOM 1015 O O . GLY A 1 122 ? 1.640 -13.155 -14.606 1.00 60.97 122 GLY A O 1
ATOM 1016 N N . THR A 1 123 ? 0.709 -12.916 -12.571 1.00 59.78 123 THR A N 1
ATOM 1017 C CA . THR A 1 123 ? 1.960 -12.477 -11.952 1.00 59.78 123 THR A CA 1
ATOM 1018 C C . THR A 1 123 ? 2.964 -13.615 -12.057 1.00 59.78 123 THR A C 1
ATOM 1020 O O . THR A 1 123 ? 2.648 -14.754 -11.708 1.00 59.78 123 THR A O 1
ATOM 1023 N N . ASP A 1 124 ? 4.152 -13.310 -12.580 1.00 56.03 124 ASP A N 1
ATOM 1024 C CA . ASP A 1 124 ? 5.251 -14.264 -12.680 1.00 56.03 124 ASP A CA 1
ATOM 1025 C C . ASP A 1 124 ? 5.385 -15.011 -11.341 1.00 56.03 124 ASP A C 1
ATOM 1027 O O . ASP A 1 124 ? 5.279 -14.394 -10.279 1.00 56.03 124 ASP A O 1
ATOM 1031 N N . LYS A 1 125 ? 5.560 -16.340 -11.354 1.00 50.47 125 LYS A N 1
ATOM 1032 C CA . LYS A 1 125 ? 5.502 -17.185 -10.135 1.00 50.47 125 LYS A CA 1
ATOM 1033 C C . LYS A 1 125 ? 6.536 -16.780 -9.068 1.00 50.47 125 LYS A C 1
ATOM 1035 O O . LYS A 1 125 ? 6.478 -17.245 -7.932 1.00 50.47 125 LYS A O 1
ATOM 1040 N N . SER A 1 126 ? 7.492 -15.936 -9.449 1.00 49.25 126 SER A N 1
ATOM 1041 C CA . SER A 1 126 ? 8.511 -15.304 -8.612 1.00 49.25 126 SER A CA 1
ATOM 1042 C C . SER A 1 126 ? 7.994 -14.125 -7.773 1.00 49.25 126 SER A C 1
ATOM 1044 O O . SER A 1 126 ? 8.628 -13.746 -6.788 1.00 49.25 126 SER A O 1
ATOM 1046 N N . VAL A 1 127 ? 6.845 -13.541 -8.120 1.00 55.66 127 VAL A N 1
ATOM 1047 C CA . VAL A 1 127 ? 6.257 -12.399 -7.422 1.00 55.66 127 VAL A CA 1
ATOM 1048 C C . VAL A 1 127 ? 5.542 -12.907 -6.172 1.00 55.66 127 VAL A C 1
ATOM 1050 O O . VAL A 1 127 ? 4.356 -13.210 -6.185 1.00 55.66 127 VAL A O 1
ATOM 1053 N N . LYS A 1 128 ? 6.267 -12.987 -5.059 1.00 59.44 128 LYS A N 1
ATOM 1054 C CA . LYS A 1 128 ? 5.670 -13.233 -3.740 1.00 59.44 128 LYS A CA 1
ATOM 1055 C C . LYS A 1 128 ? 5.075 -11.942 -3.194 1.00 59.44 128 LYS A C 1
ATOM 1057 O O . LYS A 1 128 ? 5.702 -10.894 -3.345 1.00 59.44 128 LYS A O 1
ATOM 1062 N N . PHE A 1 129 ? 3.885 -12.004 -2.607 1.00 65.19 129 PHE A N 1
ATOM 1063 C CA . PHE A 1 129 ? 3.366 -10.923 -1.777 1.00 65.19 129 PHE A CA 1
ATOM 1064 C C . PHE A 1 129 ? 3.961 -11.098 -0.385 1.00 65.19 129 PHE A C 1
ATOM 1066 O O . PHE A 1 129 ? 3.595 -12.023 0.335 1.00 65.19 129 PHE A O 1
ATOM 1073 N N . GLU A 1 130 ? 4.944 -10.268 -0.055 1.00 66.06 130 GLU A N 1
ATOM 1074 C CA . GLU A 1 130 ? 5.602 -10.310 1.249 1.00 66.06 130 GLU A CA 1
ATOM 1075 C C . GLU A 1 130 ? 5.291 -9.020 1.995 1.00 66.06 130 GLU A C 1
ATOM 1077 O O . GLU A 1 130 ? 5.616 -7.917 1.543 1.00 66.06 130 GLU A O 1
ATOM 1082 N N . VAL A 1 131 ? 4.623 -9.181 3.136 1.00 67.00 131 VAL A N 1
ATOM 1083 C CA . VAL A 1 131 ? 4.376 -8.112 4.097 1.00 67.00 131 VAL A CA 1
ATOM 1084 C C . VAL A 1 131 ? 5.643 -7.956 4.929 1.00 67.00 131 VAL A C 1
ATOM 1086 O O . VAL A 1 131 ? 5.863 -8.680 5.901 1.00 67.00 131 VAL A O 1
ATOM 1089 N N . VAL A 1 132 ? 6.510 -7.043 4.494 1.00 67.06 132 VAL A N 1
ATOM 1090 C CA . VAL A 1 132 ? 7.810 -6.804 5.132 1.00 67.06 132 VAL A CA 1
ATOM 1091 C C . VAL A 1 132 ? 7.631 -5.914 6.368 1.00 67.06 132 VAL A C 1
ATOM 1093 O O . VAL A 1 132 ? 6.747 -5.045 6.399 1.00 67.06 132 VAL A O 1
ATOM 1096 N N . GLU A 1 133 ? 8.447 -6.186 7.390 1.00 51.44 133 GLU A N 1
ATOM 1097 C CA . GLU A 1 133 ? 8.582 -5.389 8.616 1.00 51.44 133 GLU A CA 1
ATOM 1098 C C . GLU A 1 133 ? 9.357 -4.097 8.366 1.00 51.44 133 GLU A C 1
ATOM 1100 O O . GLU A 1 133 ? 10.422 -4.130 7.715 1.00 51.44 133 GLU A O 1
#

pLDDT: mean 82.4, std 11.77, range [49.25, 95.88]